Protein AF-A0A916VRD3-F1 (afdb_monomer_lite)

pLDDT: mean 72.98, std 19.72, range [38.56, 97.75]

Radius of gyration: 19.4 Å; chains: 1; bounding box: 39×43×49 Å

Structure (mmCIF, N/CA/C/O backbone):
data_AF-A0A916VRD3-F1
#
_entry.id   AF-A0A916VRD3-F1
#
loop_
_atom_site.group_PDB
_atom_site.id
_atom_site.type_symbol
_atom_site.label_atom_id
_atom_site.label_alt_id
_atom_site.label_comp_id
_atom_site.label_asym_id
_atom_site.label_entity_id
_atom_site.label_seq_id
_atom_site.pdbx_PDB_ins_code
_atom_site.Cartn_x
_atom_site.Cartn_y
_atom_site.Cartn_z
_atom_site.occupancy
_atom_site.B_iso_or_equiv
_atom_site.auth_seq_id
_atom_site.auth_comp_id
_atom_site.auth_asym_id
_atom_site.auth_atom_id
_atom_site.pdbx_PDB_model_num
ATOM 1 N N . MET A 1 1 ? 17.952 28.667 -4.491 1.00 50.22 1 MET A N 1
ATOM 2 C CA . MET A 1 1 ? 17.365 29.714 -3.625 1.00 50.22 1 MET A CA 1
ATOM 3 C C . MET A 1 1 ? 16.654 29.032 -2.465 1.00 50.22 1 MET A C 1
ATOM 5 O O . MET A 1 1 ? 15.702 28.294 -2.699 1.00 50.22 1 MET A O 1
ATOM 9 N N . THR A 1 2 ? 17.156 29.176 -1.241 1.00 59.66 2 THR A N 1
ATOM 10 C CA . THR A 1 2 ? 16.529 28.623 -0.031 1.00 59.66 2 THR A CA 1
ATOM 11 C C . THR A 1 2 ? 15.221 29.367 0.240 1.00 59.66 2 THR A C 1
ATOM 13 O O . THR A 1 2 ? 15.185 30.595 0.254 1.00 59.66 2 THR A O 1
ATOM 16 N N . LYS A 1 3 ? 14.109 28.641 0.404 1.00 68.31 3 LYS A N 1
ATOM 17 C CA . LYS A 1 3 ? 12.838 29.273 0.783 1.00 68.31 3 LYS A CA 1
ATOM 18 C C . LYS A 1 3 ? 12.972 29.781 2.218 1.00 68.31 3 LYS A C 1
ATOM 20 O O . LYS A 1 3 ? 13.409 29.031 3.088 1.00 68.31 3 LYS A O 1
ATOM 25 N N . SER A 1 4 ? 12.593 31.035 2.470 1.00 89.50 4 SER A N 1
ATOM 26 C CA . SER A 1 4 ? 12.530 31.552 3.839 1.00 89.50 4 SER A CA 1
ATOM 27 C C . SER A 1 4 ? 11.534 30.728 4.670 1.00 89.50 4 SER A C 1
ATOM 29 O O . SER A 1 4 ? 10.592 30.132 4.131 1.00 89.50 4 SER A O 1
ATOM 31 N N . SER A 1 5 ? 11.732 30.683 5.991 1.00 83.81 5 SER A N 1
ATOM 32 C CA . SER A 1 5 ? 10.820 29.986 6.916 1.00 83.81 5 SER A CA 1
ATOM 33 C C . SER A 1 5 ? 9.364 30.441 6.716 1.00 83.81 5 SER A C 1
ATOM 35 O O . SER A 1 5 ? 8.456 29.621 6.568 1.00 83.81 5 SER A O 1
ATOM 37 N N . ILE A 1 6 ? 9.170 31.754 6.542 1.00 89.44 6 ILE A N 1
ATOM 38 C CA . ILE A 1 6 ? 7.873 32.375 6.245 1.00 89.44 6 ILE A CA 1
ATOM 39 C C . ILE A 1 6 ? 7.295 31.863 4.922 1.00 89.44 6 ILE A C 1
ATOM 41 O O . ILE A 1 6 ? 6.139 31.446 4.882 1.00 89.44 6 ILE A O 1
ATOM 45 N N . MET A 1 7 ? 8.086 31.826 3.845 1.00 84.69 7 MET A N 1
ATOM 46 C CA . MET A 1 7 ? 7.608 31.323 2.551 1.00 84.69 7 MET A CA 1
ATOM 47 C C . MET A 1 7 ? 7.226 29.846 2.594 1.00 84.69 7 MET A C 1
ATOM 49 O O . MET A 1 7 ? 6.310 29.431 1.885 1.00 84.69 7 MET A O 1
ATOM 53 N N . THR A 1 8 ? 7.881 29.049 3.436 1.00 84.31 8 THR A N 1
ATOM 54 C CA . THR A 1 8 ? 7.541 27.632 3.619 1.00 84.31 8 THR A CA 1
ATOM 55 C C . THR A 1 8 ? 6.192 27.474 4.314 1.00 84.31 8 THR A C 1
ATOM 57 O O . THR A 1 8 ? 5.352 26.693 3.860 1.00 84.31 8 THR A O 1
ATOM 60 N N . ILE A 1 9 ? 5.954 28.253 5.372 1.00 88.62 9 ILE A N 1
ATOM 61 C CA . ILE A 1 9 ? 4.674 28.273 6.090 1.00 88.62 9 ILE A CA 1
ATOM 62 C C . ILE A 1 9 ? 3.558 28.757 5.162 1.00 88.62 9 ILE A C 1
ATOM 64 O O . ILE A 1 9 ? 2.530 28.090 5.048 1.00 88.62 9 ILE A O 1
ATOM 68 N N . LEU A 1 10 ? 3.786 29.854 4.436 1.00 88.62 10 LEU A N 1
ATOM 69 C CA . LEU A 1 10 ? 2.796 30.428 3.528 1.00 88.62 10 LEU A CA 1
ATOM 70 C C . LEU A 1 10 ? 2.469 29.482 2.367 1.00 88.62 10 LEU A C 1
ATOM 72 O O . LEU A 1 10 ? 1.300 29.261 2.069 1.00 88.62 10 LEU A O 1
ATOM 76 N N . SER A 1 11 ? 3.481 28.851 1.762 1.00 82.81 11 SER A N 1
ATOM 77 C CA . SER A 1 11 ? 3.279 27.861 0.692 1.00 82.81 11 SER A CA 1
ATOM 78 C C . SER A 1 11 ? 2.451 26.671 1.177 1.00 82.81 11 SER A C 1
ATOM 80 O O . SER A 1 11 ? 1.583 26.166 0.460 1.00 82.81 11 SER A O 1
ATOM 82 N N . ARG A 1 12 ? 2.698 26.221 2.412 1.00 84.69 12 ARG A N 1
ATOM 83 C CA . ARG A 1 12 ? 1.970 25.105 3.016 1.00 84.69 12 ARG A CA 1
ATOM 84 C C . ARG A 1 12 ? 0.525 25.484 3.334 1.00 84.69 12 ARG A C 1
ATOM 86 O O . ARG A 1 12 ? -0.376 24.729 2.977 1.00 84.69 12 ARG A O 1
ATOM 93 N N . ALA A 1 13 ? 0.303 26.654 3.930 1.00 85.19 13 ALA A N 1
ATOM 94 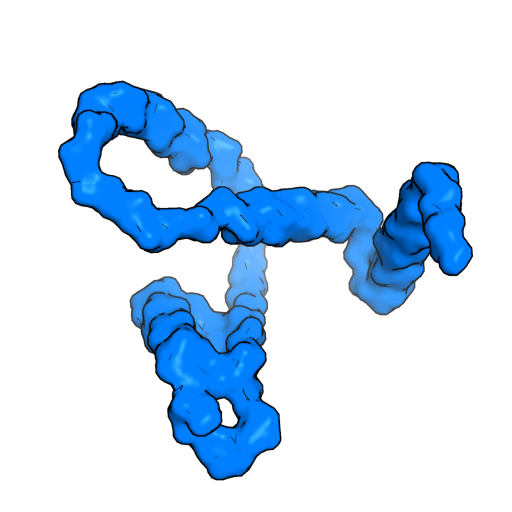C CA . ALA A 1 13 ? -1.032 27.183 4.199 1.00 85.19 13 ALA A CA 1
ATOM 95 C C . ALA A 1 13 ? -1.835 27.373 2.902 1.00 85.19 13 ALA A C 1
ATOM 97 O O . ALA A 1 13 ? -2.975 26.926 2.813 1.00 85.19 13 ALA A O 1
ATOM 98 N N . HIS A 1 14 ? -1.210 27.935 1.864 1.00 87.75 14 HIS A N 1
ATOM 99 C CA . HIS A 1 14 ? -1.823 28.118 0.550 1.00 87.75 14 HIS A CA 1
ATOM 100 C C . HIS A 1 14 ? -2.213 26.784 -0.098 1.00 87.75 14 HIS A C 1
ATOM 102 O O . HIS A 1 14 ? -3.293 26.658 -0.668 1.00 87.75 14 HIS A O 1
ATOM 108 N N . THR A 1 15 ? -1.365 25.759 0.028 1.00 83.62 15 THR A N 1
ATOM 109 C CA . THR A 1 15 ? -1.665 24.415 -0.491 1.00 83.62 15 THR A CA 1
ATOM 110 C C . THR A 1 15 ? -2.891 23.817 0.199 1.00 83.62 15 THR A C 1
ATOM 112 O O . THR A 1 15 ? -3.793 23.338 -0.483 1.00 83.62 15 THR A O 1
ATOM 115 N N . ILE A 1 16 ? -2.961 23.903 1.532 1.00 82.50 16 ILE A N 1
ATOM 116 C CA . ILE A 1 16 ? -4.097 23.397 2.319 1.00 82.50 16 ILE A CA 1
ATOM 117 C C . ILE A 1 16 ? -5.386 24.144 1.947 1.00 82.50 16 ILE A C 1
ATOM 119 O O . ILE A 1 16 ? -6.392 23.511 1.636 1.00 82.50 16 ILE A O 1
ATOM 123 N N . ALA A 1 17 ? -5.340 25.477 1.890 1.00 80.00 17 ALA A N 1
ATOM 124 C CA . ALA A 1 17 ? -6.493 26.301 1.530 1.00 80.00 17 ALA A CA 1
ATOM 125 C C . ALA A 1 17 ? -6.988 26.020 0.100 1.00 80.00 17 ALA A C 1
ATOM 127 O O . ALA A 1 17 ? -8.193 25.940 -0.142 1.00 80.00 17 ALA A O 1
ATOM 128 N N . ARG A 1 18 ? -6.071 25.820 -0.856 1.00 85.88 18 ARG A N 1
ATOM 129 C CA . ARG A 1 18 ? -6.428 25.473 -2.237 1.00 85.88 18 ARG A CA 1
ATOM 130 C C . ARG A 1 18 ? -7.101 24.106 -2.313 1.00 85.88 18 ARG A C 1
ATOM 132 O O . ARG A 1 18 ? -8.120 23.975 -2.982 1.00 85.88 18 ARG A O 1
ATOM 139 N N . MET A 1 19 ? -6.553 23.110 -1.619 1.00 74.75 19 MET A N 1
ATOM 140 C CA . MET A 1 19 ? -7.130 21.766 -1.578 1.00 74.75 19 MET A CA 1
ATOM 141 C C . MET A 1 19 ? -8.516 21.771 -0.935 1.00 74.75 19 MET A C 1
ATOM 143 O O . MET A 1 19 ? -9.418 21.150 -1.485 1.00 74.75 19 MET A O 1
ATOM 147 N N . SER A 1 20 ? -8.717 22.532 0.144 1.00 75.25 20 SER A N 1
ATOM 148 C CA . SER A 1 20 ? -10.033 22.702 0.773 1.00 75.25 20 SER A CA 1
ATOM 149 C C . SER A 1 20 ? -11.061 23.260 -0.217 1.00 75.25 20 SER A C 1
ATOM 151 O O . SER A 1 20 ? -12.130 22.684 -0.396 1.00 75.25 20 SER A O 1
ATOM 153 N N . ARG A 1 21 ? -10.696 24.306 -0.972 1.00 79.44 21 ARG A N 1
ATOM 154 C CA . ARG A 1 21 ? -11.581 24.906 -1.988 1.00 79.44 21 ARG A CA 1
ATOM 155 C C . ARG A 1 21 ? -11.872 23.987 -3.174 1.00 79.44 21 ARG A C 1
ATOM 157 O O . ARG A 1 21 ? -12.949 24.077 -3.745 1.00 79.44 21 ARG A O 1
ATOM 164 N N . GLN A 1 22 ? -10.918 23.146 -3.569 1.00 78.00 22 GLN A N 1
ATOM 165 C CA . GLN A 1 22 ? -11.069 22.247 -4.719 1.00 78.00 22 GLN A CA 1
ATOM 166 C C . GLN A 1 22 ? -11.833 20.965 -4.383 1.00 78.00 22 GLN A C 1
ATOM 168 O O . GLN A 1 22 ? -12.505 20.418 -5.248 1.00 78.00 22 GLN A O 1
ATOM 173 N N . THR A 1 23 ? -11.710 20.475 -3.150 1.00 73.06 23 THR A N 1
ATOM 174 C CA . THR A 1 23 ? -12.287 19.190 -2.721 1.00 73.06 23 THR A CA 1
ATOM 175 C C . THR A 1 23 ? -13.572 19.350 -1.914 1.00 73.06 23 THR A C 1
ATOM 177 O O . THR A 1 23 ? -14.267 18.366 -1.696 1.00 73.06 23 THR A O 1
ATOM 180 N N . GLY A 1 24 ? -13.889 20.569 -1.459 1.00 74.06 24 GLY A N 1
ATOM 181 C CA . GLY A 1 24 ? -15.023 20.837 -0.568 1.00 74.06 24 GLY A CA 1
ATOM 182 C C . GLY A 1 24 ? -14.801 20.362 0.871 1.00 74.06 24 GLY A C 1
ATOM 183 O O . GLY A 1 24 ? -15.670 20.559 1.713 1.00 74.06 24 GLY A O 1
ATOM 184 N N . ILE A 1 25 ? -13.641 19.767 1.166 1.00 76.75 25 ILE A N 1
ATOM 185 C CA . ILE A 1 25 ? -13.280 19.276 2.496 1.00 76.75 25 ILE A CA 1
ATOM 186 C C . ILE A 1 25 ? -12.848 20.475 3.352 1.00 76.75 25 ILE A C 1
ATOM 188 O O . ILE A 1 25 ? -11.984 21.254 2.919 1.00 76.75 25 ILE A O 1
ATOM 192 N N . PRO A 1 26 ? -13.408 20.663 4.555 1.00 79.38 26 PRO A N 1
ATOM 193 C CA . PRO A 1 26 ? -13.022 21.760 5.426 1.00 79.38 26 PRO A CA 1
ATOM 194 C C . PRO A 1 26 ? -11.559 21.601 5.893 1.00 79.38 26 PRO A C 1
ATOM 196 O O . PRO A 1 26 ? -10.972 20.516 5.925 1.00 79.38 26 PRO A O 1
ATOM 199 N N . SER A 1 27 ? -10.893 22.733 6.131 1.00 71.75 27 SER A N 1
ATOM 200 C CA . SER A 1 27 ? -9.423 22.783 6.253 1.00 71.75 27 SER A CA 1
ATOM 201 C C . SER A 1 27 ? -8.880 22.076 7.505 1.00 71.75 27 SER A C 1
ATOM 203 O O . SER A 1 27 ? -7.728 21.638 7.528 1.00 71.75 27 SER A O 1
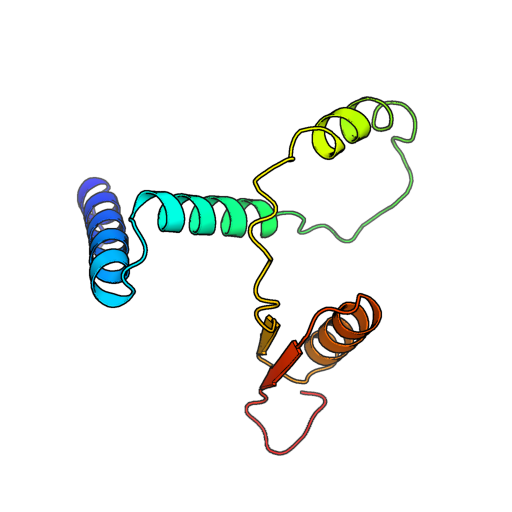ATOM 205 N N . ASP A 1 28 ? -9.700 21.968 8.542 1.00 74.75 28 ASP A N 1
ATOM 206 C CA . ASP A 1 28 ? -9.463 21.252 9.795 1.00 74.75 28 ASP A CA 1
ATOM 207 C C . ASP A 1 28 ? -9.454 19.730 9.603 1.00 74.75 28 ASP A C 1
ATOM 209 O O . ASP A 1 28 ? -8.552 19.057 10.112 1.00 74.75 28 ASP A O 1
ATOM 213 N N . GLU A 1 29 ? -10.366 19.200 8.789 1.00 73.44 29 GLU A N 1
ATOM 214 C CA . GLU A 1 29 ? -10.406 17.778 8.444 1.00 73.44 29 GLU A CA 1
ATOM 215 C C . GLU A 1 29 ? -9.180 17.382 7.605 1.00 73.44 29 GLU A C 1
ATOM 217 O O . GLU A 1 29 ? -8.479 16.418 7.930 1.00 73.44 29 GLU A O 1
ATOM 222 N N . LEU A 1 30 ? -8.800 18.208 6.620 1.00 69.19 30 LEU A N 1
ATOM 223 C CA . LEU A 1 30 ? -7.553 18.029 5.860 1.00 69.19 30 LEU A CA 1
ATOM 224 C C . LEU A 1 30 ? -6.309 18.053 6.758 1.00 69.19 30 LEU A C 1
ATOM 226 O O . LEU A 1 30 ? -5.362 17.285 6.553 1.00 69.19 30 LEU A O 1
ATOM 230 N N . LEU A 1 31 ? -6.289 18.924 7.768 1.00 73.81 31 LEU A N 1
ATOM 231 C CA . LEU A 1 31 ? -5.185 18.982 8.720 1.00 73.81 31 LEU A CA 1
ATOM 232 C C . LEU A 1 31 ? -5.128 17.715 9.583 1.00 73.81 31 LEU A C 1
ATOM 234 O O . LEU A 1 31 ? -4.029 17.213 9.843 1.00 73.81 31 LEU A O 1
ATOM 238 N N . GLY A 1 32 ? -6.286 17.186 9.987 1.00 70.38 32 GLY A N 1
ATOM 239 C CA . GLY A 1 32 ? -6.421 15.886 10.640 1.00 70.38 32 GLY A CA 1
ATOM 240 C C . GLY A 1 32 ? -5.835 14.766 9.783 1.00 70.38 32 GLY A C 1
ATOM 241 O O . GLY A 1 32 ? -4.937 14.055 10.233 1.00 70.38 32 GLY A O 1
ATOM 242 N N . MET A 1 33 ? -6.227 14.690 8.509 1.00 68.69 33 MET A N 1
ATOM 243 C CA . MET A 1 33 ? -5.730 13.688 7.559 1.00 68.69 33 MET A CA 1
ATOM 244 C C . MET A 1 33 ? -4.208 13.757 7.372 1.00 68.69 33 MET A C 1
ATOM 246 O O . MET A 1 33 ? -3.535 12.728 7.382 1.00 68.69 33 MET A O 1
ATOM 250 N N . VAL A 1 34 ? -3.629 14.957 7.248 1.00 69.50 34 VAL A N 1
ATOM 251 C CA . VAL A 1 34 ? -2.172 15.130 7.096 1.00 69.50 34 VAL A CA 1
ATOM 252 C C . VAL A 1 34 ? -1.421 14.768 8.381 1.00 69.50 34 VAL A C 1
ATOM 254 O O . VAL A 1 34 ? -0.347 14.161 8.315 1.00 69.50 34 VAL A O 1
ATOM 257 N N . LYS A 1 35 ? -1.962 15.116 9.555 1.00 72.00 35 LYS A N 1
ATOM 258 C CA . LYS A 1 35 ? -1.384 14.737 10.854 1.00 72.00 35 LYS A CA 1
ATOM 259 C C . LYS A 1 35 ? -1.428 13.224 11.057 1.00 72.00 35 LYS A C 1
ATOM 261 O O . LYS A 1 35 ? -0.414 12.640 11.434 1.00 72.00 35 LYS A O 1
ATOM 266 N N . GLU A 1 36 ? -2.552 12.585 10.745 1.00 65.94 36 GLU A N 1
ATOM 267 C CA . GLU A 1 36 ? -2.707 11.135 10.845 1.00 65.94 36 GLU A CA 1
ATOM 268 C C . GLU A 1 36 ? -1.847 10.385 9.828 1.00 65.94 36 GLU A C 1
ATOM 270 O O . GLU A 1 36 ? -1.189 9.414 10.189 1.00 65.94 36 GLU A O 1
ATOM 275 N N . ALA A 1 37 ? -1.769 10.849 8.580 1.00 63.31 37 ALA A N 1
ATOM 276 C CA . ALA A 1 37 ? -0.895 10.256 7.571 1.00 63.31 37 ALA A CA 1
ATOM 277 C C . ALA A 1 37 ? 0.587 10.358 7.963 1.00 63.31 37 ALA A C 1
ATOM 279 O O . ALA A 1 37 ? 1.361 9.441 7.687 1.00 63.31 37 ALA A O 1
AT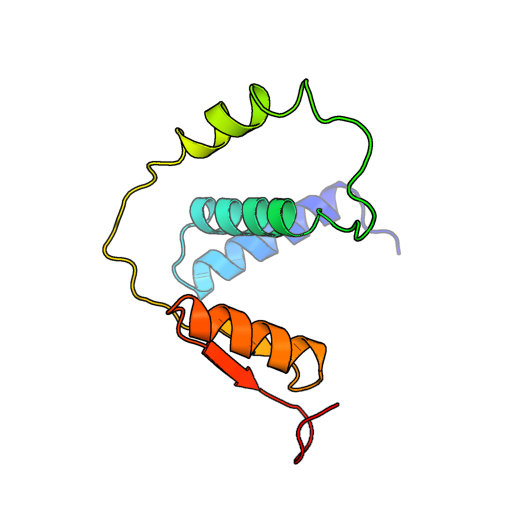OM 280 N N . LYS A 1 38 ? 0.988 11.445 8.639 1.00 58.12 38 LYS A N 1
ATOM 281 C CA . LYS A 1 38 ? 2.342 11.603 9.187 1.00 58.12 38 LYS A CA 1
ATOM 282 C C . LYS A 1 38 ? 2.583 10.682 10.386 1.00 58.12 38 LYS A C 1
ATOM 284 O O . LYS A 1 38 ? 3.649 10.081 10.461 1.00 58.12 38 LYS A O 1
ATOM 289 N N . ALA A 1 39 ? 1.603 10.539 11.278 1.00 60.94 39 ALA A N 1
ATOM 290 C CA . ALA A 1 39 ? 1.677 9.623 12.416 1.00 60.94 39 ALA A CA 1
ATOM 291 C C . ALA A 1 39 ? 1.746 8.150 11.971 1.00 60.94 39 ALA A C 1
ATOM 293 O O . ALA A 1 39 ? 2.497 7.366 12.540 1.00 60.94 39 ALA A O 1
ATOM 294 N N . ARG A 1 40 ? 1.032 7.784 10.899 1.00 59.44 40 ARG A N 1
ATOM 295 C CA . ARG A 1 40 ? 1.060 6.436 10.305 1.00 59.44 40 ARG A CA 1
ATOM 296 C C . ARG A 1 40 ? 2.357 6.131 9.540 1.00 59.44 40 ARG A C 1
ATOM 298 O O . ARG A 1 40 ? 2.671 4.964 9.348 1.00 59.44 40 ARG A O 1
ATOM 305 N N . LYS A 1 41 ? 3.125 7.147 9.122 1.00 51.44 41 LYS A N 1
ATOM 306 C CA . LYS A 1 41 ? 4.371 7.002 8.335 1.00 51.44 41 LYS A CA 1
ATOM 307 C C . LYS A 1 41 ? 5.656 6.819 9.162 1.00 51.44 41 LYS A C 1
ATOM 309 O O . LYS A 1 41 ? 6.733 6.810 8.575 1.00 51.44 41 LYS A O 1
ATOM 314 N N . PHE A 1 42 ? 5.558 6.646 10.485 1.00 44.53 42 PHE A N 1
ATOM 315 C CA . PHE A 1 42 ? 6.698 6.318 11.358 1.00 44.53 42 PHE A CA 1
ATOM 316 C C . PHE A 1 42 ? 6.411 5.152 12.324 1.00 44.53 42 PHE A C 1
ATOM 318 O O . PHE A 1 42 ? 6.455 5.313 13.541 1.00 44.53 42 PHE A O 1
ATOM 325 N N . PRO A 1 43 ? 6.192 3.945 11.789 1.00 47.22 43 PRO A N 1
ATOM 326 C CA . PRO A 1 43 ? 6.873 2.784 12.351 1.00 47.22 43 PRO A CA 1
ATOM 327 C C . PRO A 1 43 ? 7.735 2.132 11.266 1.00 47.22 43 PRO A C 1
ATOM 329 O O . PRO A 1 43 ? 7.483 1.021 10.812 1.00 47.22 43 PRO A O 1
ATOM 332 N N . ASN A 1 44 ? 8.777 2.842 10.832 1.00 48.19 44 ASN A N 1
ATOM 333 C CA . ASN A 1 44 ? 9.848 2.236 10.050 1.00 48.19 44 ASN A CA 1
ATOM 334 C C . ASN A 1 44 ? 10.821 1.563 11.023 1.00 48.19 44 ASN A C 1
ATOM 336 O O . ASN A 1 44 ? 11.827 2.162 11.390 1.00 48.19 44 ASN A O 1
ATOM 340 N N . ALA A 1 45 ? 10.508 0.347 11.461 1.00 43.62 45 ALA A N 1
ATOM 341 C CA . ALA A 1 45 ? 11.495 -0.580 12.008 1.00 43.62 45 ALA A CA 1
ATOM 342 C C . ALA A 1 45 ? 10.931 -2.007 11.981 1.00 43.62 45 ALA A C 1
ATOM 344 O O . ALA A 1 45 ? 10.353 -2.493 12.951 1.00 43.62 45 ALA A O 1
ATOM 345 N N . CYS A 1 46 ? 11.128 -2.712 10.867 1.00 46.56 46 CYS A N 1
ATOM 346 C CA . CYS A 1 46 ? 11.269 -4.161 10.955 1.00 46.56 46 CYS A CA 1
ATOM 347 C C . CYS A 1 46 ? 12.611 -4.459 11.634 1.00 46.56 46 CYS A C 1
ATOM 349 O O . CYS A 1 46 ? 13.646 -4.430 10.973 1.00 46.56 46 CYS A O 1
ATOM 351 N N . SER A 1 47 ? 12.583 -4.687 12.949 1.00 45.28 47 SER A N 1
ATOM 352 C CA . SER A 1 47 ? 13.389 -5.656 13.724 1.00 45.28 47 SER A CA 1
ATOM 353 C C . SER A 1 47 ? 13.506 -5.211 15.193 1.00 45.28 47 SER A C 1
ATOM 355 O O . SER A 1 47 ? 13.636 -4.018 15.452 1.00 45.28 47 SER A O 1
ATOM 357 N N . PRO A 1 48 ? 13.581 -6.126 16.173 1.00 47.16 48 PRO A N 1
ATOM 358 C CA . PRO A 1 48 ? 12.913 -7.416 16.300 1.00 47.16 48 PRO A CA 1
ATOM 359 C C . PRO A 1 48 ? 12.071 -7.490 17.597 1.00 47.16 48 PRO A C 1
ATOM 361 O O . PRO A 1 48 ? 12.298 -6.782 18.577 1.00 47.16 48 PRO A O 1
ATOM 364 N N . LEU A 1 49 ? 11.120 -8.424 17.623 1.00 53.56 49 LEU A N 1
ATOM 365 C CA . LEU A 1 49 ? 10.696 -9.086 18.860 1.00 53.56 49 LEU A CA 1
ATOM 366 C C . LEU A 1 49 ? 11.958 -9.512 19.633 1.00 53.56 49 LEU A C 1
ATOM 368 O O . LEU A 1 49 ? 12.728 -10.256 19.032 1.00 53.56 49 LEU A O 1
ATOM 372 N N . LEU A 1 50 ? 12.178 -9.060 20.887 1.00 50.41 50 LEU A N 1
ATOM 373 C CA . LEU A 1 50 ? 12.724 -9.896 21.990 1.00 50.41 50 LEU A CA 1
ATOM 374 C C . LEU A 1 50 ? 13.175 -9.229 23.312 1.00 50.41 50 LEU A C 1
ATOM 376 O O . LEU A 1 50 ? 13.731 -9.974 24.114 1.00 50.41 50 LEU A O 1
ATOM 380 N N . LYS A 1 51 ? 12.976 -7.935 23.639 1.00 43.78 51 LYS A N 1
ATOM 381 C CA . LYS A 1 51 ? 13.522 -7.442 24.940 1.00 43.78 51 LYS A CA 1
ATOM 382 C C . LYS A 1 51 ? 12.652 -6.703 25.956 1.00 43.78 51 LYS A C 1
ATOM 384 O O . LYS A 1 51 ? 13.050 -6.739 27.110 1.00 43.78 51 LYS A O 1
ATOM 389 N N . ASP A 1 52 ? 11.458 -6.198 25.651 1.00 46.16 52 ASP A N 1
ATOM 390 C CA . ASP A 1 52 ? 10.712 -5.411 26.659 1.00 46.16 52 ASP A CA 1
ATOM 391 C C . ASP A 1 52 ? 9.274 -5.910 26.865 1.00 46.16 52 ASP A C 1
ATOM 393 O O . ASP A 1 52 ? 8.289 -5.225 26.592 1.00 46.16 52 ASP A O 1
ATOM 397 N N . SER A 1 53 ? 9.140 -7.152 27.334 1.00 56.50 53 SER A N 1
ATOM 398 C CA . SER A 1 53 ? 7.857 -7.850 27.490 1.00 56.50 53 SER A CA 1
ATOM 399 C C . SER A 1 53 ? 7.066 -7.518 28.762 1.00 56.50 53 SER A C 1
ATOM 401 O O . SER A 1 53 ? 6.045 -8.163 28.988 1.00 56.50 53 SER A O 1
ATOM 403 N N . LEU A 1 54 ? 7.475 -6.547 29.591 1.00 52.22 54 LEU A N 1
ATOM 404 C CA . LEU A 1 54 ? 6.765 -6.285 30.856 1.00 52.22 54 LEU A CA 1
ATOM 405 C C . LEU A 1 54 ? 6.155 -4.884 30.998 1.00 52.22 54 LEU A C 1
ATOM 407 O O . LEU A 1 54 ? 5.093 -4.767 31.599 1.00 52.22 54 LEU A O 1
ATOM 411 N N . ASP A 1 55 ? 6.717 -3.847 30.372 1.00 49.88 55 ASP A N 1
ATOM 412 C CA . ASP A 1 55 ? 6.250 -2.463 30.595 1.00 49.88 55 ASP A CA 1
ATOM 413 C C . ASP A 1 55 ? 5.321 -1.922 29.483 1.00 49.88 55 ASP A C 1
ATOM 415 O O . ASP A 1 55 ? 4.694 -0.866 29.602 1.00 49.88 55 ASP A O 1
ATOM 419 N N . LEU A 1 56 ? 5.169 -2.670 28.382 1.00 50.69 56 LEU A N 1
ATOM 420 C CA . LEU A 1 56 ? 4.327 -2.270 27.247 1.00 50.69 56 LEU A CA 1
ATOM 421 C C . LEU A 1 56 ? 2.857 -2.700 27.399 1.00 50.69 56 LEU A C 1
ATOM 423 O O . LEU A 1 56 ? 1.971 -2.082 26.805 1.00 50.69 56 LEU A O 1
ATOM 427 N N . ALA A 1 57 ? 2.567 -3.711 28.225 1.00 53.09 57 ALA A N 1
ATOM 428 C CA . ALA A 1 57 ? 1.205 -4.222 28.405 1.00 53.09 57 ALA A CA 1
ATOM 429 C C . ALA A 1 57 ? 0.255 -3.172 29.014 1.00 53.09 57 ALA A C 1
ATOM 431 O O . ALA A 1 57 ? -0.930 -3.131 28.677 1.00 53.09 57 ALA A O 1
ATOM 432 N N . GLN A 1 58 ? 0.773 -2.274 29.859 1.00 49.44 58 GLN A N 1
ATOM 433 C CA . GLN A 1 58 ? -0.035 -1.232 30.499 1.00 49.44 58 GLN A CA 1
ATOM 434 C C . GLN A 1 58 ? -0.215 0.010 29.615 1.00 49.44 58 GLN A C 1
ATOM 436 O O . GLN A 1 58 ? -1.281 0.625 29.638 1.00 49.44 58 GLN A O 1
ATOM 441 N N . LYS A 1 59 ? 0.763 0.345 28.763 1.00 45.88 59 LYS A N 1
ATOM 442 C CA . LYS A 1 59 ? 0.671 1.505 27.854 1.00 45.88 59 LYS A CA 1
ATOM 443 C C . LYS A 1 59 ? -0.137 1.223 26.585 1.00 45.88 59 LYS A C 1
ATOM 445 O O . LYS A 1 59 ? -0.761 2.138 26.051 1.00 45.88 59 LYS A O 1
ATOM 450 N N . PHE A 1 60 ? -0.204 -0.029 26.131 1.00 51.44 60 PHE A N 1
ATOM 451 C CA . PHE A 1 60 ? -0.952 -0.377 24.917 1.00 51.44 60 PHE A CA 1
ATOM 452 C C . PHE A 1 60 ? -2.477 -0.435 25.126 1.00 51.44 60 PHE A C 1
ATOM 454 O O . PHE A 1 60 ? -3.245 -0.266 24.180 1.00 51.44 60 PHE A O 1
ATOM 461 N N . LYS A 1 61 ? -2.940 -0.613 26.372 1.00 38.56 61 LYS A N 1
ATOM 462 C CA . LYS A 1 61 ? -4.373 -0.742 26.687 1.00 38.56 61 LYS A CA 1
ATOM 463 C C . LYS A 1 61 ? -5.127 0.597 26.676 1.00 38.56 61 LYS A C 1
ATOM 465 O O . LYS A 1 61 ? -6.318 0.616 26.384 1.00 38.56 61 LYS A O 1
ATOM 470 N N . VAL A 1 62 ? -4.443 1.718 26.926 1.00 45.25 62 VAL A N 1
ATOM 471 C CA . VAL A 1 62 ? -5.070 3.055 27.002 1.00 45.25 62 VAL A CA 1
ATOM 472 C C . VAL A 1 62 ? -5.256 3.694 25.621 1.00 45.25 62 VAL A C 1
ATOM 474 O O . VAL A 1 62 ? -6.245 4.384 25.394 1.00 45.25 62 VAL A O 1
ATOM 477 N N . SER A 1 63 ? -4.387 3.401 24.645 1.00 45.34 63 SER A N 1
ATOM 478 C CA . SER A 1 63 ? -4.568 3.927 23.281 1.00 45.34 63 SER A CA 1
ATOM 479 C C . SER A 1 63 ? -5.649 3.194 22.475 1.00 45.34 63 SER A C 1
ATOM 481 O O . SER A 1 63 ? -6.145 3.751 21.497 1.00 45.34 63 SER A O 1
ATOM 483 N N . LEU A 1 64 ? -6.020 1.968 22.860 1.00 54.53 64 LEU A N 1
ATOM 484 C CA . LEU A 1 64 ? -7.088 1.204 22.202 1.00 54.53 64 LEU A CA 1
ATOM 485 C C . LEU A 1 64 ? -8.490 1.585 22.696 1.00 54.53 64 LEU A C 1
ATOM 487 O O . LEU A 1 64 ? -9.469 1.281 22.021 1.00 54.53 64 LEU A O 1
ATOM 491 N N . LEU A 1 65 ? -8.596 2.265 23.843 1.00 54.06 65 LEU A N 1
ATOM 492 C CA . LEU A 1 65 ? -9.883 2.581 24.465 1.00 54.06 65 LEU A CA 1
ATOM 493 C C . LEU A 1 65 ? -10.421 3.979 24.116 1.00 54.06 65 LEU A C 1
ATOM 495 O O . LEU A 1 65 ? -11.610 4.226 24.281 1.00 54.06 65 LEU A O 1
ATOM 499 N N . SER A 1 66 ? -9.584 4.885 23.597 1.00 50.88 66 SER A N 1
ATOM 500 C CA . SER A 1 66 ? -9.951 6.303 23.425 1.00 50.88 66 SER A CA 1
ATOM 501 C C . SER A 1 66 ? -10.137 6.782 21.985 1.00 50.88 66 SER A C 1
ATOM 503 O O . SER A 1 66 ? -10.147 7.987 21.753 1.00 50.88 66 SER A O 1
ATOM 505 N N . LYS A 1 67 ? -10.353 5.896 21.005 1.00 48.06 67 LYS A N 1
ATOM 506 C CA . LYS A 1 67 ? -10.799 6.340 19.670 1.00 48.06 67 LYS A CA 1
ATOM 507 C C . LYS A 1 67 ? -12.160 5.772 19.287 1.00 48.06 67 LYS A C 1
ATOM 509 O O . LYS A 1 67 ? -12.344 5.192 18.224 1.00 48.06 67 LYS A O 1
ATOM 514 N N . GLY A 1 68 ? -13.128 6.017 20.169 1.00 45.44 68 GLY A N 1
ATOM 515 C CA . GLY A 1 68 ? -14.521 6.222 19.781 1.00 45.44 68 GLY A CA 1
ATOM 516 C C . GLY A 1 68 ? -14.654 7.575 19.079 1.00 45.44 68 GLY A C 1
ATOM 517 O O . GLY A 1 68 ? -15.124 8.536 19.672 1.00 45.44 68 GLY A O 1
ATOM 518 N N . GLY A 1 69 ? -14.152 7.658 17.848 1.00 43.69 69 GLY A N 1
ATOM 519 C CA . GLY A 1 69 ? -14.530 8.701 16.898 1.00 43.69 69 GLY A CA 1
ATOM 520 C C . GLY A 1 69 ? -15.692 8.162 16.079 1.00 43.69 69 GLY A C 1
ATOM 521 O O . GLY A 1 69 ? -15.656 6.998 15.683 1.00 43.69 69 GLY A O 1
ATOM 522 N N . GLU A 1 70 ? -16.731 8.971 15.931 1.00 44.16 70 GLU A N 1
ATOM 523 C CA . GLU A 1 70 ? -18.037 8.640 15.368 1.00 44.16 70 GLU A CA 1
ATOM 524 C C . GLU A 1 70 ? -18.006 7.553 14.285 1.00 44.16 70 GLU A C 1
ATOM 526 O O . GLU A 1 70 ? -17.363 7.687 13.243 1.00 44.16 70 GLU A O 1
ATOM 531 N N . ARG A 1 71 ? -18.753 6.466 14.521 1.00 41.72 71 ARG A N 1
ATOM 532 C CA . ARG A 1 71 ? -19.137 5.522 13.468 1.00 41.72 71 ARG A CA 1
ATOM 533 C C . ARG A 1 71 ? -20.198 6.185 12.587 1.00 41.72 71 ARG A C 1
ATOM 535 O O . ARG A 1 71 ? -21.324 5.702 12.505 1.00 41.72 71 ARG A O 1
ATOM 542 N N . THR A 1 72 ? -19.852 7.285 11.925 1.00 41.81 72 THR A N 1
ATOM 543 C CA . THR A 1 72 ? -20.523 7.650 10.677 1.00 41.81 72 THR A CA 1
ATOM 544 C C . THR A 1 72 ? -20.401 6.418 9.809 1.00 41.81 72 THR A C 1
ATOM 546 O O . THR A 1 72 ? -19.287 5.912 9.677 1.00 41.81 72 THR A O 1
ATOM 549 N N . MET A 1 73 ? -21.528 5.869 9.341 1.00 44.12 73 MET A N 1
ATOM 550 C CA . MET A 1 73 ? -21.566 4.684 8.487 1.00 44.12 73 MET A CA 1
ATOM 551 C C . MET A 1 73 ? -20.433 4.790 7.479 1.00 44.12 73 MET A C 1
ATOM 553 O O . MET A 1 73 ? -20.491 5.621 6.575 1.00 44.12 73 MET A O 1
ATOM 557 N N . ALA A 1 74 ? -19.354 4.050 7.738 1.00 49.00 74 ALA A N 1
ATOM 558 C CA . ALA A 1 74 ? -18.117 4.245 7.022 1.00 49.00 74 ALA A CA 1
ATOM 559 C C . ALA A 1 74 ? -18.416 3.755 5.620 1.00 49.00 74 ALA A C 1
ATOM 561 O O . ALA A 1 74 ? -18.4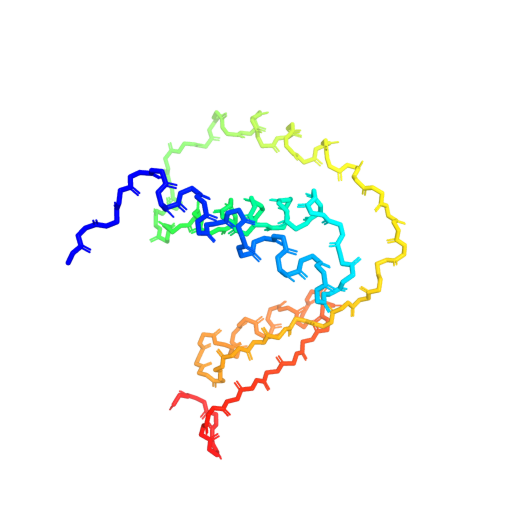62 2.548 5.384 1.00 49.00 74 ALA A O 1
ATOM 562 N N . GLN A 1 75 ? -18.684 4.697 4.715 1.00 53.06 75 GLN A N 1
ATOM 563 C CA . GLN A 1 75 ? -18.576 4.472 3.290 1.00 53.06 75 GLN A CA 1
ATOM 564 C C . GLN A 1 75 ? -17.267 3.698 3.144 1.00 53.06 75 GLN A C 1
ATOM 566 O O . GLN A 1 75 ? -16.213 4.204 3.542 1.00 53.06 75 GLN A O 1
ATOM 571 N N . THR A 1 76 ? -17.340 2.428 2.745 1.00 63.81 76 THR A N 1
ATOM 572 C CA . THR A 1 76 ? -16.172 1.550 2.685 1.00 63.81 76 THR A CA 1
ATOM 573 C C . THR A 1 76 ? -15.344 1.998 1.491 1.00 63.81 76 THR A C 1
ATOM 575 O O . THR A 1 76 ? -15.395 1.399 0.419 1.00 63.81 76 THR A O 1
ATOM 578 N N . THR A 1 77 ? -14.671 3.136 1.639 1.00 79.75 77 THR A N 1
ATOM 579 C CA . THR A 1 77 ? -13.897 3.757 0.579 1.00 79.75 77 THR A CA 1
ATOM 580 C C . THR A 1 77 ? -12.753 2.805 0.254 1.00 79.75 77 THR A C 1
ATOM 582 O O . THR A 1 77 ? -11.971 2.478 1.152 1.00 79.75 77 THR A O 1
ATOM 585 N N . PRO A 1 78 ? -12.660 2.320 -0.994 1.00 88.19 78 PRO A N 1
ATOM 586 C CA . PRO A 1 78 ? -11.650 1.346 -1.363 1.00 88.19 78 PRO A CA 1
ATOM 587 C C . PRO A 1 78 ? -10.244 1.931 -1.222 1.00 88.19 78 PRO A C 1
ATOM 589 O O . PRO A 1 78 ? -9.990 3.085 -1.573 1.00 88.19 78 PRO A O 1
ATOM 592 N N . VAL A 1 79 ? -9.313 1.121 -0.723 1.00 93.19 79 VAL A N 1
ATOM 593 C CA . VAL A 1 79 ? -7.897 1.486 -0.619 1.00 93.19 79 VAL A CA 1
ATOM 594 C C . VAL A 1 79 ? -7.248 1.364 -1.995 1.00 93.19 79 VAL A C 1
ATOM 596 O O . VAL A 1 79 ? -7.242 0.285 -2.585 1.00 93.19 79 VAL A O 1
ATOM 599 N N . LEU A 1 80 ? -6.670 2.457 -2.498 1.00 96.38 80 LEU A N 1
ATOM 600 C CA . LEU A 1 80 ? -5.883 2.453 -3.732 1.00 96.38 80 LEU A CA 1
ATOM 601 C C . LEU A 1 80 ? -4.428 2.060 -3.442 1.00 96.38 80 LEU A C 1
ATOM 603 O O . LEU A 1 80 ? -3.740 2.724 -2.666 1.00 96.38 80 LEU A O 1
ATOM 607 N N . ILE A 1 81 ? -3.949 1.014 -4.106 1.00 95.62 81 ILE A N 1
ATOM 608 C CA . ILE A 1 81 ? -2.571 0.527 -4.053 1.00 95.62 81 ILE A CA 1
ATOM 609 C C . ILE A 1 81 ? -1.908 0.836 -5.392 1.00 95.62 81 ILE A C 1
ATOM 611 O O . ILE A 1 81 ? -2.408 0.441 -6.442 1.00 95.62 81 ILE A O 1
ATOM 615 N N . VAL A 1 82 ? -0.776 1.536 -5.351 1.00 96.50 82 VAL A N 1
ATOM 616 C CA . VAL A 1 82 ? 0.014 1.878 -6.539 1.00 96.50 82 VAL A CA 1
ATOM 617 C C . VAL A 1 82 ? 1.228 0.957 -6.608 1.00 96.50 82 VAL A C 1
ATOM 619 O O . VAL A 1 82 ? 2.066 0.971 -5.708 1.00 96.50 82 VAL A O 1
ATOM 622 N N . GLY A 1 83 ? 1.306 0.171 -7.675 1.00 96.00 83 GLY A N 1
ATOM 623 C CA . GLY A 1 83 ? 2.281 -0.888 -7.904 1.00 96.00 83 GLY A CA 1
ATOM 624 C C . GLY A 1 83 ? 1.736 -2.270 -7.531 1.00 96.00 83 GLY A C 1
ATOM 625 O O . GLY A 1 83 ? 1.410 -2.530 -6.375 1.00 96.00 83 GLY A O 1
ATOM 626 N N . ALA A 1 84 ? 1.708 -3.187 -8.494 1.00 96.44 84 ALA A N 1
ATOM 627 C CA . ALA A 1 84 ? 1.402 -4.609 -8.352 1.00 96.44 84 ALA A CA 1
ATOM 628 C C . ALA A 1 84 ? 2.675 -5.476 -8.267 1.00 96.44 84 ALA A C 1
ATOM 630 O O . ALA A 1 84 ? 2.695 -6.615 -8.733 1.00 96.44 84 ALA A O 1
ATOM 631 N N . GLY A 1 85 ? 3.746 -4.957 -7.659 1.00 96.50 85 GLY A N 1
ATOM 632 C CA . GLY A 1 85 ? 4.907 -5.752 -7.243 1.00 96.50 85 GLY A CA 1
ATOM 633 C C . GLY A 1 85 ? 4.617 -6.639 -6.026 1.00 96.50 85 GLY A C 1
ATOM 634 O O . GLY A 1 85 ? 3.515 -6.621 -5.475 1.00 96.50 85 GLY A O 1
ATOM 635 N N . ILE A 1 86 ? 5.625 -7.378 -5.544 1.00 96.88 86 ILE A N 1
ATOM 636 C CA . ILE A 1 86 ? 5.466 -8.285 -4.388 1.00 96.88 86 ILE A CA 1
ATOM 637 C C . ILE A 1 86 ? 4.909 -7.570 -3.147 1.00 96.88 86 ILE A C 1
ATOM 639 O O . ILE A 1 86 ? 4.031 -8.096 -2.465 1.00 96.88 86 ILE A O 1
ATOM 643 N N . ALA A 1 87 ? 5.355 -6.338 -2.890 1.00 95.88 87 ALA A N 1
ATOM 644 C CA . ALA A 1 87 ? 4.882 -5.538 -1.765 1.00 95.88 87 ALA A CA 1
ATOM 645 C C . ALA A 1 87 ? 3.410 -5.126 -1.929 1.00 95.88 87 ALA A C 1
ATOM 647 O O . ALA A 1 87 ? 2.613 -5.304 -1.008 1.00 95.88 87 ALA A O 1
ATOM 648 N N . GLY A 1 88 ? 3.038 -4.618 -3.109 1.00 96.62 88 GLY A N 1
ATOM 649 C CA . GLY A 1 88 ? 1.681 -4.150 -3.388 1.00 96.62 88 GLY A CA 1
ATOM 650 C C . GLY A 1 88 ? 0.656 -5.278 -3.383 1.00 96.62 88 GLY A C 1
ATOM 651 O O . GLY A 1 88 ? -0.386 -5.161 -2.740 1.00 96.62 88 GLY A O 1
ATOM 652 N N . LEU A 1 89 ? 0.984 -6.415 -4.001 1.00 97.62 89 LEU A N 1
ATOM 653 C CA . LEU A 1 89 ? 0.125 -7.600 -3.985 1.00 97.62 89 LEU A CA 1
ATOM 654 C C . LEU A 1 89 ? -0.015 -8.195 -2.580 1.00 97.62 89 LEU A C 1
ATOM 656 O O . LEU A 1 89 ? -1.113 -8.584 -2.188 1.00 97.62 89 LEU A O 1
ATOM 660 N N . THR A 1 90 ? 1.059 -8.209 -1.783 1.00 97.75 90 THR A N 1
ATOM 661 C CA . THR A 1 90 ? 0.989 -8.669 -0.386 1.00 97.75 90 THR A CA 1
ATOM 662 C C . THR A 1 90 ? 0.093 -7.759 0.455 1.00 97.75 90 THR A C 1
ATOM 664 O O . THR A 1 90 ? -0.708 -8.244 1.257 1.00 97.75 90 THR A O 1
ATOM 667 N N . ALA A 1 91 ? 0.187 -6.441 0.257 1.00 96.44 91 ALA A N 1
ATOM 668 C CA . ALA A 1 91 ? -0.686 -5.481 0.922 1.00 96.44 91 ALA A CA 1
ATOM 669 C C . ALA A 1 91 ? -2.154 -5.679 0.509 1.00 96.44 91 ALA A C 1
ATOM 671 O O . ALA A 1 91 ? -3.020 -5.779 1.378 1.00 96.44 91 ALA A O 1
ATOM 672 N N . ALA A 1 92 ? -2.423 -5.817 -0.794 1.00 97.31 92 ALA A N 1
ATOM 673 C CA . ALA A 1 92 ? -3.760 -6.073 -1.330 1.00 97.31 92 ALA A CA 1
ATOM 674 C C . ALA A 1 92 ? -4.367 -7.353 -0.744 1.00 97.31 92 ALA A C 1
ATOM 676 O O . ALA A 1 92 ? -5.511 -7.350 -0.287 1.00 97.31 92 ALA A O 1
ATOM 677 N N . TYR A 1 93 ? -3.574 -8.425 -0.682 1.00 97.56 93 TYR A N 1
ATOM 678 C CA . TYR A 1 93 ? -3.982 -9.698 -0.102 1.00 97.56 93 TYR A CA 1
ATOM 679 C C . TYR A 1 93 ? -4.390 -9.551 1.368 1.00 97.56 93 TYR A C 1
ATOM 681 O O . TYR A 1 93 ? -5.475 -9.977 1.760 1.00 97.56 93 TYR A O 1
ATOM 689 N N . ARG A 1 94 ? -3.556 -8.898 2.188 1.00 97.44 94 ARG A N 1
ATOM 690 C CA . ARG A 1 94 ? -3.838 -8.705 3.621 1.00 97.44 94 ARG A CA 1
ATOM 691 C C . ARG A 1 94 ? -5.060 -7.827 3.868 1.00 97.44 94 ARG A C 1
ATOM 693 O O . ARG A 1 94 ? -5.840 -8.127 4.765 1.00 97.44 94 ARG A O 1
ATOM 700 N N . LEU A 1 95 ? -5.238 -6.776 3.073 1.00 94.62 95 LEU A N 1
ATOM 701 C CA . LEU A 1 95 ? -6.399 -5.893 3.172 1.00 94.62 95 LEU A CA 1
ATOM 702 C C . LEU A 1 95 ? -7.690 -6.609 2.766 1.00 94.62 95 LEU A C 1
ATOM 704 O O . LEU A 1 95 ? -8.691 -6.502 3.469 1.00 94.62 95 LEU A O 1
ATOM 708 N N . THR A 1 96 ? -7.635 -7.420 1.710 1.00 95.19 96 THR A N 1
ATOM 709 C CA . THR A 1 96 ? -8.774 -8.237 1.274 1.00 95.19 96 THR A CA 1
ATOM 710 C C . THR A 1 96 ? -9.170 -9.255 2.346 1.00 95.19 96 THR A C 1
ATOM 712 O O . THR A 1 96 ? -10.347 -9.386 2.663 1.00 95.19 96 THR A O 1
ATOM 715 N N . GLN A 1 97 ? -8.195 -9.923 2.976 1.00 94.19 97 GLN A N 1
ATOM 716 C CA . GLN A 1 97 ? -8.439 -10.834 4.106 1.00 94.19 97 GLN A CA 1
ATOM 717 C C . GLN A 1 97 ? -9.088 -10.131 5.310 1.00 94.19 97 GLN A C 1
ATOM 719 O O . GLN A 1 97 ? -9.845 -10.748 6.051 1.00 94.19 97 GLN A O 1
ATOM 724 N N . ALA A 1 98 ? -8.821 -8.837 5.494 1.00 91.25 98 ALA A N 1
ATOM 725 C CA . ALA A 1 98 ? -9.437 -8.016 6.533 1.00 91.25 98 ALA A CA 1
ATOM 726 C C . ALA A 1 98 ? -10.821 -7.455 6.139 1.00 91.25 98 ALA A C 1
ATOM 728 O O . ALA A 1 98 ? -11.383 -6.659 6.889 1.00 91.25 98 ALA A O 1
ATOM 729 N N . GLY A 1 99 ? -11.364 -7.827 4.973 1.00 89.38 99 GLY A N 1
ATOM 730 C CA . GLY A 1 99 ? -12.650 -7.327 4.477 1.00 89.38 99 GLY A CA 1
ATOM 731 C C . GLY A 1 99 ? -12.611 -5.872 4.004 1.00 89.38 99 GLY A C 1
ATOM 732 O O . GLY A 1 99 ? -13.656 -5.235 3.884 1.00 89.38 99 GLY A O 1
ATOM 733 N N . VAL A 1 100 ? -11.419 -5.325 3.749 1.00 90.94 100 VAL A N 1
ATOM 734 C CA . VAL A 1 100 ? -11.247 -3.956 3.257 1.00 90.94 100 VAL A CA 1
ATOM 735 C C . VAL A 1 100 ? -11.241 -3.979 1.726 1.00 90.94 100 VAL A C 1
ATOM 737 O O . VAL A 1 100 ? -10.401 -4.671 1.146 1.00 90.94 100 VAL A O 1
ATOM 740 N N . PRO A 1 101 ? -12.130 -3.233 1.045 1.00 91.31 101 PRO A N 1
ATOM 741 C CA . PRO A 1 101 ? -12.126 -3.171 -0.412 1.00 91.31 101 PRO A CA 1
ATOM 742 C C . PRO A 1 101 ? -10.846 -2.492 -0.920 1.00 91.31 101 PRO A C 1
ATOM 744 O O . PRO A 1 101 ? -10.407 -1.484 -0.362 1.00 91.31 101 PRO A O 1
ATOM 747 N N . VAL A 1 102 ? -10.242 -3.036 -1.980 1.00 96.00 102 VAL A N 1
ATOM 748 C CA . VAL A 1 102 ? -8.975 -2.542 -2.542 1.00 96.00 102 VAL A CA 1
ATOM 749 C C . VAL A 1 102 ? -9.023 -2.437 -4.062 1.00 96.00 102 VAL A C 1
ATOM 751 O O . VAL A 1 102 ? -9.596 -3.293 -4.727 1.00 96.00 102 VAL A O 1
ATOM 754 N N . ASN A 1 103 ? -8.345 -1.424 -4.598 1.00 96.50 103 ASN A N 1
ATOM 755 C CA . ASN A 1 103 ? -8.052 -1.272 -6.020 1.00 96.50 103 ASN A CA 1
ATOM 756 C C . ASN A 1 103 ? -6.532 -1.219 -6.196 1.00 96.50 103 ASN A C 1
ATOM 758 O O . ASN A 1 103 ? -5.871 -0.421 -5.535 1.00 96.50 103 ASN A O 1
ATOM 762 N N . VAL A 1 104 ? -5.971 -2.034 -7.087 1.00 96.19 104 VAL A N 1
ATOM 763 C CA . VAL A 1 104 ? -4.530 -2.038 -7.388 1.00 96.19 104 VAL A CA 1
ATOM 764 C C . VAL A 1 104 ? -4.316 -1.488 -8.793 1.00 96.19 104 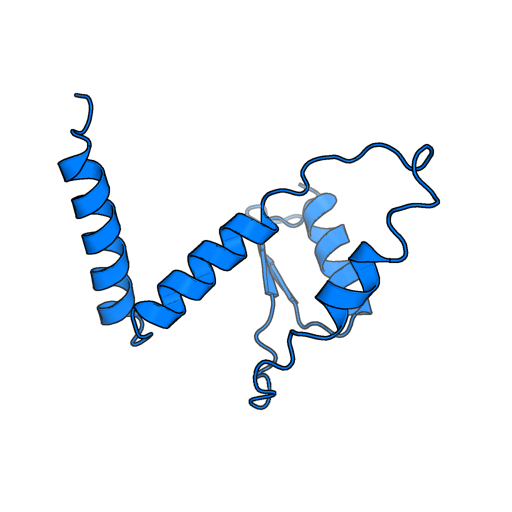VAL A C 1
ATOM 766 O O . VAL A 1 104 ? -4.989 -1.920 -9.725 1.00 96.19 104 VAL A O 1
ATOM 769 N N . ILE A 1 105 ? -3.378 -0.557 -8.947 1.00 96.88 105 ILE A N 1
ATOM 770 C CA . ILE A 1 105 ? -2.928 -0.054 -10.249 1.00 96.88 105 ILE A CA 1
ATOM 771 C C . ILE A 1 105 ? -1.453 -0.390 -10.449 1.00 96.88 105 ILE A C 1
ATOM 773 O O . ILE A 1 105 ? -0.665 -0.290 -9.514 1.00 96.88 105 ILE A O 1
ATOM 777 N N . GLU A 1 106 ? -1.073 -0.769 -11.662 1.00 96.38 106 GLU A N 1
ATOM 778 C CA . GLU A 1 106 ? 0.306 -1.071 -12.056 1.00 96.38 106 GLU A CA 1
ATOM 779 C C . GLU A 1 106 ? 0.653 -0.244 -13.293 1.00 96.38 106 GLU A C 1
ATOM 781 O O . GLU A 1 106 ? -0.215 0.025 -14.123 1.00 96.38 106 GLU A O 1
ATOM 786 N N . ALA A 1 107 ? 1.902 0.207 -13.387 1.00 95.38 107 ALA A N 1
ATOM 787 C CA . ALA A 1 107 ? 2.368 0.989 -14.523 1.00 95.38 107 ALA A CA 1
ATOM 788 C C . ALA A 1 107 ? 2.593 0.100 -15.755 1.00 9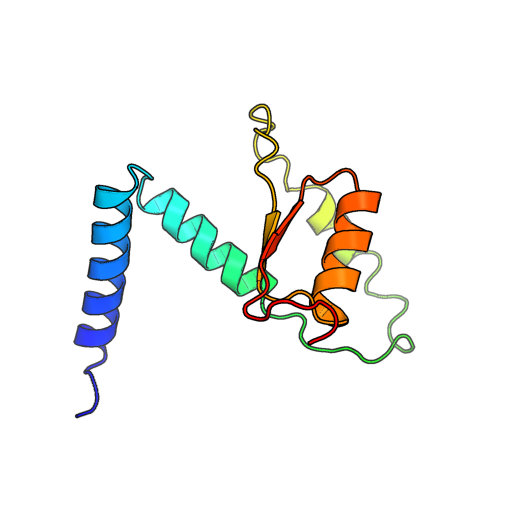5.38 107 ALA A C 1
ATOM 790 O O . ALA A 1 107 ? 2.354 0.526 -16.884 1.00 95.38 107 ALA A O 1
ATOM 791 N N . ASN A 1 108 ? 3.050 -1.132 -15.529 1.00 93.62 108 ASN A N 1
ATOM 792 C CA . ASN A 1 108 ? 3.348 -2.104 -16.572 1.00 93.62 108 ASN A CA 1
ATOM 793 C C . ASN A 1 108 ? 2.125 -2.946 -16.970 1.00 93.62 108 ASN A C 1
ATOM 795 O O . ASN A 1 108 ? 1.181 -3.131 -16.207 1.00 93.62 108 ASN A O 1
ATOM 799 N N . ASN A 1 109 ? 2.193 -3.581 -18.145 1.00 94.19 109 ASN A N 1
ATOM 800 C CA . ASN A 1 109 ? 1.180 -4.548 -18.593 1.00 94.19 109 ASN A CA 1
ATOM 801 C C . ASN A 1 109 ? 1.322 -5.938 -17.925 1.00 94.19 109 ASN A C 1
ATOM 803 O O . ASN A 1 109 ? 0.836 -6.942 -18.443 1.00 94.19 109 ASN A O 1
ATOM 807 N N . ARG A 1 110 ? 2.057 -6.025 -16.807 1.00 94.56 110 ARG A N 1
ATOM 808 C CA . ARG A 1 110 ? 2.281 -7.259 -16.043 1.00 94.56 110 ARG A CA 1
ATOM 809 C C . ARG A 1 110 ? 2.395 -6.970 -14.553 1.00 94.56 110 ARG A C 1
ATOM 811 O O . ARG A 1 110 ? 2.885 -5.918 -14.159 1.00 94.56 110 ARG A O 1
ATOM 818 N N . VAL A 1 111 ? 2.010 -7.947 -13.739 1.00 94.12 111 VAL A N 1
ATOM 819 C CA . VAL A 1 111 ? 2.192 -7.922 -12.282 1.00 94.12 111 VAL A CA 1
ATOM 820 C C . VAL A 1 111 ? 3.565 -8.473 -11.877 1.00 94.12 111 VAL A C 1
ATOM 822 O O . VAL A 1 111 ? 4.210 -9.191 -12.643 1.00 94.12 111 VAL A O 1
ATOM 825 N N . GLY A 1 112 ? 3.995 -8.174 -10.651 1.00 90.12 112 GLY A N 1
ATOM 826 C CA . GLY A 1 112 ? 5.245 -8.662 -10.060 1.00 90.12 112 GLY A CA 1
ATOM 827 C C . GLY A 1 112 ? 6.389 -7.645 -10.015 1.00 90.12 112 GLY A C 1
ATOM 828 O O . GLY A 1 112 ? 7.433 -7.980 -9.461 1.00 90.12 112 GLY A O 1
ATOM 829 N N . GLY A 1 113 ? 6.165 -6.415 -10.497 1.00 81.81 113 GLY A N 1
ATOM 830 C CA . GLY A 1 113 ? 7.185 -5.367 -10.641 1.00 81.81 113 GLY A CA 1
ATOM 831 C C . GLY A 1 113 ? 7.834 -5.419 -12.010 1.00 81.81 113 GLY A C 1
ATOM 832 O O . GLY A 1 113 ? 8.351 -6.506 -12.348 1.00 81.81 113 GLY A O 1
#

Foldseek 3Di:
DDQPPVNVVVVVVVVLVVCCVVVVPDSVVVVVVVVVVVVVPPPPDDDDPDDDPPPVVVVVVVVVPPPPDDPPVPPLPAAEFEAQAPVSVVVCVVCVVVVRHYDYDYPDPDGHD

Secondary structure (DSSP, 8-state):
-PPPHHHHHHHHHHHHHHHHHHH---HHHHHHHHHHHHHHT---------S-TTTHHHHHHHHTTS----------PPEEEE--SHHHHHHHHHHHHTT--EEEE-SSSSS--

Sequence (113 aa):
MTKSSIMTILSRAHTIARMSRQTGIPSDELLGMVKEAKARKFPNACSPLLKDSLDLAQKFKVSLLSKGGERTMAQTTPVLIVGAGIAGLTAAYRLTQAGVPVNVIEANNRVGG